Protein AF-A0A930HRM1-F1 (afdb_monomer_lite)

Radius of gyration: 20.76 Å; chains: 1; bounding box: 39×41×62 Å

pLDDT: mean 91.3, std 7.77, range [54.88, 97.19]

Structure (mmCIF, N/CA/C/O backbone):
data_AF-A0A930HRM1-F1
#
_entry.id   AF-A0A930HRM1-F1
#
loop_
_atom_site.group_PDB
_atom_site.id
_atom_site.type_symbol
_atom_site.label_atom_id
_atom_site.label_alt_id
_atom_site.label_comp_id
_atom_site.label_asym_id
_atom_site.label_entity_id
_atom_site.label_seq_id
_atom_site.pdbx_PDB_ins_code
_atom_site.Cartn_x
_atom_site.Cartn_y
_atom_site.Cartn_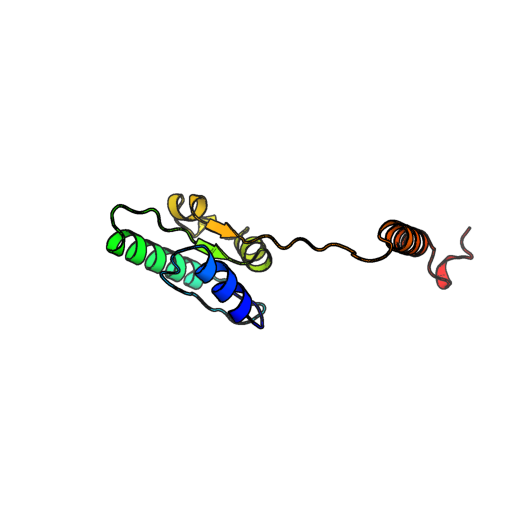z
_atom_site.occupancy
_atom_site.B_iso_or_equiv
_atom_site.auth_seq_id
_atom_site.auth_comp_id
_atom_site.auth_asym_id
_atom_site.auth_atom_id
_atom_site.pdbx_PDB_model_num
ATOM 1 N N . SER A 1 1 ? -6.239 -2.394 -0.027 1.00 81.75 1 SER A N 1
ATOM 2 C CA . SER A 1 1 ? -5.639 -2.247 -1.368 1.00 81.75 1 SER A CA 1
ATOM 3 C C . SER A 1 1 ? -6.720 -1.879 -2.373 1.00 81.75 1 SER A C 1
ATOM 5 O O . SER A 1 1 ? -7.756 -2.537 -2.372 1.00 81.75 1 SER A O 1
ATOM 7 N N . GLY A 1 2 ? -6.505 -0.824 -3.165 1.00 82.75 2 GLY A N 1
ATOM 8 C CA . GLY A 1 2 ? -7.411 -0.324 -4.210 1.00 82.75 2 GLY A CA 1
ATOM 9 C C . GLY A 1 2 ? -6.840 -0.491 -5.622 1.00 82.75 2 GLY A C 1
ATOM 10 O O . GLY A 1 2 ? -6.774 0.481 -6.382 1.00 82.75 2 GLY A O 1
ATOM 11 N N . ILE A 1 3 ? -6.365 -1.703 -5.944 1.00 81.62 3 ILE A N 1
ATOM 12 C CA . ILE A 1 3 ? -5.772 -2.075 -7.242 1.00 81.62 3 ILE A CA 1
ATOM 13 C C . ILE A 1 3 ? -6.580 -3.191 -7.918 1.00 81.62 3 ILE A C 1
ATOM 15 O O . ILE A 1 3 ? -7.231 -3.982 -7.241 1.00 81.62 3 ILE A O 1
ATOM 19 N N . ALA A 1 4 ? -6.468 -3.314 -9.243 1.00 78.38 4 ALA A N 1
ATOM 20 C CA . ALA A 1 4 ? -7.229 -4.284 -10.040 1.00 78.38 4 ALA A CA 1
ATOM 21 C C . ALA A 1 4 ? -7.067 -5.762 -9.624 1.00 78.38 4 ALA A C 1
ATOM 23 O O . ALA A 1 4 ? -8.007 -6.539 -9.761 1.00 78.38 4 ALA A O 1
ATOM 24 N N . SER A 1 5 ? -5.891 -6.167 -9.129 1.00 86.00 5 SER A N 1
ATOM 25 C CA . SER A 1 5 ? -5.613 -7.553 -8.725 1.00 86.00 5 SER A CA 1
ATOM 26 C C . SER A 1 5 ? -4.829 -7.602 -7.407 1.00 86.00 5 SER A C 1
ATOM 28 O O . SER A 1 5 ? -3.598 -7.700 -7.422 1.00 86.00 5 SER A O 1
ATOM 30 N N . PRO A 1 6 ? -5.512 -7.542 -6.250 1.00 89.69 6 PRO A N 1
ATOM 31 C CA . PRO A 1 6 ? -4.858 -7.454 -4.946 1.00 89.69 6 PRO A CA 1
ATOM 32 C C . PRO A 1 6 ? -4.309 -8.797 -4.431 1.00 89.69 6 PRO A C 1
ATOM 34 O O . PRO A 1 6 ? -3.583 -8.819 -3.442 1.00 89.69 6 PRO A O 1
ATOM 37 N N . GLY A 1 7 ? -4.610 -9.921 -5.096 1.00 92.06 7 GLY A N 1
ATOM 38 C CA . GLY A 1 7 ? -4.229 -11.259 -4.624 1.00 92.06 7 GLY A CA 1
ATOM 39 C C . GLY A 1 7 ? -2.720 -11.449 -4.431 1.00 92.06 7 GLY A C 1
ATOM 40 O O . GLY A 1 7 ? -2.294 -11.949 -3.392 1.00 92.06 7 GLY A O 1
ATOM 41 N N . LEU A 1 8 ? -1.901 -10.992 -5.387 1.00 91.62 8 LEU A N 1
ATOM 42 C CA . LEU A 1 8 ? -0.435 -11.063 -5.276 1.00 91.62 8 LEU A CA 1
ATOM 43 C C . LEU A 1 8 ? 0.100 -10.192 -4.134 1.00 91.62 8 LEU A C 1
ATOM 45 O O . LEU A 1 8 ? 1.028 -10.595 -3.441 1.00 91.62 8 LEU A O 1
ATOM 49 N N . PHE A 1 9 ? -0.510 -9.025 -3.916 1.00 94.19 9 PHE A N 1
ATOM 50 C CA . PHE A 1 9 ? -0.135 -8.118 -2.835 1.00 94.19 9 PHE A CA 1
ATOM 51 C C . PHE A 1 9 ? 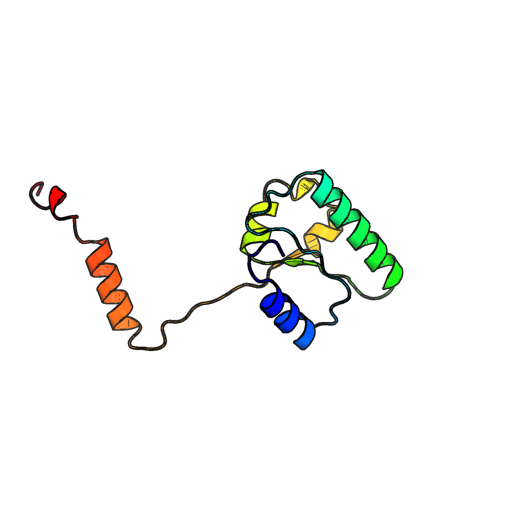-0.359 -8.766 -1.463 1.00 94.19 9 PHE A C 1
ATOM 53 O O . PHE A 1 9 ? 0.559 -8.804 -0.647 1.00 94.19 9 PHE A O 1
ATOM 60 N N . PHE A 1 10 ? -1.540 -9.343 -1.223 1.00 95.25 10 PHE A N 1
ATOM 61 C CA . PHE A 1 10 ? -1.819 -10.012 0.051 1.00 95.25 10 PHE A CA 1
ATOM 62 C C . PHE A 1 10 ? -1.023 -11.303 0.234 1.00 95.25 10 PHE A C 1
ATOM 64 O O . PHE A 1 10 ? -0.555 -11.559 1.338 1.00 95.25 10 PHE A O 1
ATOM 71 N N . SER A 1 11 ? -0.814 -12.079 -0.835 1.00 95.12 11 SER A N 1
ATOM 72 C CA . SER A 1 11 ? -0.001 -13.303 -0.768 1.00 95.12 11 SER A CA 1
ATOM 73 C C . SER A 1 11 ? 1.436 -12.986 -0.347 1.00 95.12 11 SER A C 1
ATOM 75 O O . SER A 1 11 ? 1.958 -13.605 0.574 1.00 95.12 11 SER A O 1
ATOM 77 N N . PHE A 1 12 ? 2.045 -11.952 -0.940 1.00 94.88 12 PHE A N 1
ATOM 78 C CA . PHE A 1 12 ? 3.390 -11.504 -0.573 1.00 94.88 12 PHE A CA 1
ATOM 79 C C . PHE A 1 12 ? 3.502 -11.097 0.905 1.00 94.88 12 PHE A C 1
ATOM 81 O O . PHE A 1 12 ? 4.513 -11.396 1.548 1.00 94.88 12 PHE A O 1
ATOM 88 N N . LEU A 1 13 ? 2.483 -10.408 1.436 1.00 95.88 13 LEU A N 1
ATOM 89 C CA . LEU A 1 13 ? 2.440 -10.005 2.844 1.00 95.88 13 LEU A CA 1
ATOM 90 C C . LEU A 1 13 ? 2.253 -11.210 3.769 1.00 95.88 13 LEU A C 1
ATOM 92 O O . LEU A 1 13 ? 2.998 -11.334 4.736 1.00 95.88 13 LEU A O 1
ATOM 96 N N . ALA A 1 14 ? 1.325 -12.114 3.451 1.00 96.50 14 ALA A N 1
ATOM 97 C CA . ALA A 1 14 ? 1.038 -13.302 4.256 1.00 96.50 14 ALA A CA 1
ATOM 98 C C . ALA A 1 14 ? 2.221 -14.285 4.338 1.00 96.50 14 ALA A C 1
ATOM 100 O O . ALA A 1 14 ? 2.351 -15.019 5.310 1.00 96.50 14 ALA A O 1
ATOM 101 N N . GLU A 1 15 ? 3.112 -14.290 3.342 1.00 97.19 15 GLU A N 1
ATOM 102 C CA . GLU A 1 15 ? 4.358 -15.070 3.380 1.00 97.19 15 GLU A CA 1
ATOM 103 C C . GLU A 1 15 ? 5.389 -14.547 4.398 1.00 97.19 15 GLU A C 1
ATOM 105 O O . GLU A 1 15 ? 6.313 -15.276 4.758 1.00 97.19 15 GLU A O 1
ATOM 110 N N . ARG A 1 16 ? 5.294 -13.277 4.815 1.00 95.62 16 ARG A N 1
ATOM 111 C CA . ARG A 1 16 ? 6.330 -12.573 5.603 1.00 95.62 16 ARG A CA 1
ATOM 112 C C . ARG A 1 16 ? 5.837 -12.068 6.953 1.00 95.62 16 ARG A C 1
ATOM 114 O O . ARG A 1 16 ? 6.645 -11.875 7.857 1.00 95.62 16 ARG A O 1
ATOM 121 N N . TYR A 1 17 ? 4.539 -11.837 7.071 1.00 95.38 17 TYR A N 1
ATOM 122 C CA . TYR A 1 17 ? 3.893 -11.240 8.228 1.00 95.38 17 TYR A CA 1
ATOM 123 C C . TYR A 1 17 ? 2.625 -12.014 8.571 1.00 95.38 17 TYR A C 1
ATOM 125 O O . TYR A 1 17 ? 2.010 -12.647 7.712 1.00 95.38 17 TYR A O 1
ATOM 133 N N . GLU A 1 18 ? 2.199 -11.911 9.825 1.00 95.69 18 GLU A N 1
ATOM 134 C CA . GLU A 1 18 ? 0.879 -12.374 10.229 1.00 95.69 18 GLU A CA 1
ATOM 135 C C . GLU A 1 18 ? -0.185 -11.419 9.671 1.00 95.69 18 GLU A C 1
ATOM 137 O O . GLU A 1 18 ? -0.339 -10.284 10.125 1.00 95.69 18 GLU A O 1
ATOM 142 N N . LEU A 1 19 ? -0.891 -11.861 8.631 1.00 96.06 19 LEU A N 1
ATOM 143 C CA . LEU A 1 19 ? -1.959 -11.085 8.011 1.00 96.06 19 LEU A CA 1
ATOM 144 C C . LEU A 1 19 ? -3.273 -11.312 8.767 1.00 96.06 19 LEU A C 1
ATOM 146 O O . LEU A 1 19 ? -3.973 -12.290 8.511 1.00 96.06 19 LEU A O 1
ATOM 150 N N . ILE A 1 20 ? -3.601 -10.395 9.678 1.00 96.31 20 ILE A N 1
ATOM 151 C CA . ILE A 1 20 ? -4.770 -10.515 10.566 1.00 96.31 20 ILE A CA 1
ATOM 152 C C . ILE A 1 20 ? -6.082 -9.975 9.968 1.00 96.31 20 ILE A C 1
ATOM 154 O O . ILE A 1 20 ? -7.156 -10.346 10.435 1.00 96.31 20 ILE A O 1
ATOM 158 N N . ASP A 1 21 ? -6.026 -9.113 8.943 1.00 96.69 21 ASP A N 1
ATOM 159 C CA . ASP A 1 21 ? -7.216 -8.593 8.252 1.00 96.69 21 ASP A CA 1
ATOM 160 C C . ASP A 1 21 ? -6.906 -8.057 6.840 1.00 96.69 21 ASP A C 1
ATOM 162 O O . ASP A 1 21 ? -5.749 -7.799 6.494 1.00 96.69 21 ASP A O 1
ATOM 166 N N . GLN A 1 22 ? -7.942 -7.875 6.011 1.00 96.12 22 GLN A N 1
ATOM 167 C CA . GLN A 1 22 ? -7.834 -7.343 4.649 1.00 96.12 22 GLN A CA 1
ATOM 168 C C . GLN A 1 22 ? -8.973 -6.372 4.311 1.00 96.12 22 GLN A C 1
ATOM 170 O O . GLN A 1 22 ? -10.137 -6.753 4.218 1.00 96.12 22 GLN A O 1
ATOM 175 N N . LEU A 1 23 ? -8.617 -5.126 3.985 1.00 95.12 23 LEU A N 1
ATOM 176 C CA . LEU A 1 23 ? -9.541 -4.149 3.401 1.00 95.12 23 LEU A CA 1
ATOM 177 C C . LEU A 1 23 ? -9.300 -4.031 1.891 1.00 95.12 23 LEU A C 1
ATOM 179 O O . LEU A 1 23 ? -8.225 -3.606 1.440 1.00 95.12 23 LEU A O 1
ATOM 183 N N . VAL A 1 24 ? -10.301 -4.411 1.095 1.00 95.12 24 VAL A N 1
ATOM 184 C CA . VAL A 1 24 ? -10.239 -4.414 -0.375 1.00 95.12 24 VAL A CA 1
ATOM 185 C C . VAL A 1 24 ? -11.184 -3.361 -0.937 1.00 95.12 24 VAL A C 1
ATOM 187 O O . VAL A 1 24 ? -12.375 -3.363 -0.640 1.00 95.12 24 VAL A O 1
ATOM 190 N N . TYR A 1 25 ? -10.643 -2.479 -1.774 1.00 94.12 25 TYR A N 1
ATOM 191 C CA . TYR A 1 25 ? -11.385 -1.418 -2.446 1.00 94.12 25 TYR A CA 1
ATOM 192 C C . TYR A 1 25 ? -11.306 -1.607 -3.969 1.00 94.12 25 TYR A C 1
ATOM 194 O O . TYR A 1 25 ? -10.367 -2.247 -4.451 1.00 94.12 25 TYR A O 1
ATOM 202 N N . PRO A 1 26 ? -12.259 -1.060 -4.747 1.00 91.94 26 PRO A N 1
ATOM 203 C CA . PRO A 1 26 ? -12.185 -1.075 -6.206 1.00 91.94 26 PRO A CA 1
ATOM 204 C C . PRO A 1 26 ? -10.892 -0.444 -6.739 1.00 91.94 26 PRO A C 1
ATOM 206 O O . PRO A 1 26 ? -10.294 0.424 -6.097 1.00 91.94 26 PRO A O 1
ATOM 209 N N . ASP A 1 27 ? -10.479 -0.835 -7.947 1.00 89.25 27 ASP A N 1
ATOM 210 C CA . ASP A 1 27 ? -9.385 -0.132 -8.614 1.00 89.25 27 ASP A CA 1
ATOM 211 C C . ASP A 1 27 ? -9.748 1.344 -8.797 1.00 89.25 27 ASP A C 1
ATOM 213 O O . ASP A 1 27 ? -10.904 1.696 -9.038 1.00 89.25 27 ASP A O 1
ATOM 217 N N . HIS A 1 28 ? -8.756 2.216 -8.646 1.00 86.19 28 HIS A N 1
ATOM 218 C CA . HIS A 1 28 ? -8.965 3.666 -8.659 1.00 86.19 28 HIS A CA 1
ATOM 219 C C . HIS A 1 28 ? -9.940 4.204 -7.596 1.00 86.19 28 HIS A C 1
ATOM 221 O O . HIS A 1 28 ? -10.436 5.320 -7.750 1.00 86.19 28 HIS A O 1
ATOM 227 N N . HIS A 1 29 ? -10.182 3.468 -6.502 1.00 91.44 29 HIS A N 1
ATOM 228 C CA . HIS A 1 29 ? -11.044 3.944 -5.418 1.00 91.44 29 HIS A CA 1
ATOM 229 C C . HIS A 1 29 ? -10.618 5.327 -4.917 1.00 91.44 29 HIS A C 1
ATOM 231 O O . HIS A 1 29 ? -9.463 5.551 -4.540 1.00 91.44 29 HIS A O 1
ATOM 237 N N . GLN A 1 30 ? -11.580 6.248 -4.910 1.00 91.19 30 GLN A N 1
ATOM 238 C CA . GLN A 1 30 ? -11.428 7.565 -4.316 1.00 91.19 30 GLN A CA 1
ATOM 239 C C . GLN A 1 30 ? -11.817 7.472 -2.842 1.00 91.19 30 GLN A C 1
ATOM 241 O O . GLN A 1 30 ? -13.003 7.406 -2.507 1.00 91.19 30 GLN A O 1
ATOM 246 N N . PHE A 1 31 ? -10.808 7.466 -1.974 1.00 92.44 31 PHE A N 1
ATOM 247 C CA . PHE A 1 31 ? -11.017 7.440 -0.534 1.00 92.44 31 PHE A CA 1
ATOM 248 C C . PHE A 1 31 ? -11.727 8.712 -0.078 1.00 92.44 31 PHE A C 1
ATOM 250 O O . PHE A 1 31 ? -11.350 9.829 -0.428 1.00 92.44 31 PHE A O 1
ATOM 257 N N . ARG A 1 32 ? -12.801 8.526 0.683 1.00 93.38 32 ARG A N 1
ATOM 258 C CA . ARG A 1 32 ? -13.597 9.595 1.291 1.00 93.38 32 ARG A CA 1
ATOM 259 C C . ARG A 1 32 ? -13.515 9.480 2.802 1.00 93.38 32 ARG A C 1
ATOM 261 O O . ARG A 1 32 ? -13.209 8.415 3.322 1.00 93.38 32 ARG A O 1
ATOM 268 N N . ARG A 1 33 ? -13.910 10.536 3.514 1.00 93.38 33 ARG A N 1
ATOM 269 C CA . ARG A 1 33 ? -13.912 10.575 4.987 1.00 93.38 33 ARG A CA 1
ATOM 270 C C . ARG A 1 33 ? -14.496 9.321 5.648 1.00 93.38 33 ARG A C 1
ATOM 272 O O . ARG A 1 33 ? -13.878 8.767 6.541 1.00 93.38 33 ARG A O 1
ATOM 279 N N . LYS A 1 34 ? -15.635 8.821 5.153 1.00 94.62 34 LYS A N 1
ATOM 280 C CA . LYS A 1 34 ? -16.264 7.592 5.672 1.00 94.62 34 LYS A CA 1
ATOM 281 C C . LYS A 1 34 ? -15.368 6.349 5.588 1.00 94.62 34 LYS A C 1
ATOM 283 O O . LYS A 1 34 ? -15.494 5.459 6.417 1.00 94.62 34 LYS A O 1
ATOM 288 N N . ASP A 1 35 ? -14.495 6.283 4.585 1.00 95.31 35 ASP A N 1
ATOM 289 C CA . ASP A 1 35 ? -13.577 5.163 4.405 1.00 95.31 35 ASP A CA 1
ATOM 290 C C . ASP A 1 35 ? -12.461 5.256 5.452 1.00 95.31 35 ASP A C 1
ATOM 292 O O . ASP A 1 35 ? -12.144 4.255 6.079 1.00 95.31 35 ASP A O 1
ATOM 296 N N . PHE A 1 36 ? -11.933 6.459 5.711 1.00 95.06 36 PHE A N 1
ATOM 297 C CA . PHE A 1 36 ? -10.949 6.695 6.775 1.00 95.06 36 PHE A CA 1
ATOM 298 C C . PHE A 1 36 ? -11.518 6.423 8.168 1.00 95.06 36 PHE A C 1
ATOM 300 O O . PHE A 1 36 ? -10.845 5.787 8.974 1.00 95.06 36 PHE A O 1
ATOM 307 N N . THR A 1 37 ? -12.769 6.817 8.427 1.00 94.88 37 THR A N 1
ATOM 308 C CA . THR A 1 37 ? -13.476 6.454 9.664 1.00 94.88 37 THR A CA 1
ATOM 309 C C . THR A 1 37 ? -13.536 4.936 9.831 1.00 94.88 37 THR A C 1
ATOM 311 O O . THR A 1 37 ? -13.090 4.426 10.852 1.00 94.88 37 THR A O 1
ATOM 314 N N . ALA A 1 38 ? -13.980 4.207 8.801 1.00 96.06 38 ALA A N 1
ATOM 315 C CA . ALA A 1 38 ? -14.070 2.749 8.855 1.00 96.06 38 ALA A CA 1
ATOM 316 C C . ALA A 1 38 ? -12.696 2.069 9.024 1.00 96.06 38 ALA A C 1
ATOM 318 O O . ALA A 1 38 ? -12.577 1.100 9.767 1.00 96.06 38 ALA A O 1
ATOM 319 N N . ILE A 1 39 ? -11.650 2.579 8.360 1.00 96.19 39 ILE A N 1
ATOM 320 C CA . ILE A 1 39 ? -10.267 2.099 8.527 1.00 96.19 39 ILE A CA 1
ATOM 321 C C . ILE A 1 39 ? -9.802 2.306 9.974 1.00 96.19 39 ILE A C 1
ATOM 323 O O . ILE A 1 39 ? -9.223 1.395 10.562 1.00 96.19 39 ILE A O 1
ATOM 327 N N . GLY A 1 40 ? -10.053 3.489 10.542 1.00 96.38 40 GLY A N 1
ATOM 328 C CA . GLY A 1 40 ? -9.662 3.836 11.906 1.00 96.38 40 GLY A CA 1
ATOM 329 C C . GLY A 1 40 ? -10.356 2.980 12.960 1.00 96.38 40 GLY A C 1
ATOM 330 O O . GLY A 1 40 ? -9.684 2.403 13.812 1.00 96.38 40 GLY A O 1
ATOM 331 N N . GLU A 1 41 ? -11.680 2.847 12.863 1.00 96.62 41 GLU A N 1
ATOM 332 C CA . GLU A 1 41 ? -12.482 1.996 13.751 1.00 96.62 41 GLU A CA 1
ATOM 333 C C . GLU A 1 41 ? -12.003 0.544 13.683 1.00 96.62 41 GLU A C 1
ATOM 335 O O . GLU A 1 41 ? -11.717 -0.072 14.710 1.00 96.62 41 GLU A O 1
ATOM 340 N N . ARG A 1 42 ? -11.809 0.019 12.467 1.00 97.12 42 ARG A N 1
ATOM 341 C CA . ARG A 1 42 ? -11.374 -1.363 12.284 1.00 97.12 42 ARG A CA 1
ATOM 342 C C . ARG A 1 42 ? -9.973 -1.624 12.834 1.00 97.12 42 ARG A C 1
ATOM 344 O O . ARG A 1 42 ? -9.731 -2.662 13.443 1.00 97.12 42 ARG A O 1
ATOM 351 N N . TRP A 1 43 ? -9.045 -0.693 12.628 1.00 97.19 43 TRP A N 1
ATOM 352 C CA . TRP A 1 43 ? -7.702 -0.788 13.196 1.00 97.19 43 TRP A CA 1
ATOM 353 C C . TRP A 1 43 ? -7.736 -0.783 14.727 1.00 97.19 43 TRP A C 1
ATOM 355 O O . TRP A 1 43 ? -7.045 -1.586 15.350 1.00 97.19 43 TRP A O 1
ATOM 365 N N . GLN A 1 44 ? -8.578 0.058 15.334 1.00 96.25 44 GLN A N 1
ATOM 366 C CA . GLN A 1 44 ? -8.726 0.105 16.787 1.00 96.25 44 GLN A CA 1
ATOM 367 C C . GLN A 1 44 ? -9.274 -1.217 17.347 1.00 96.25 44 GLN A C 1
ATOM 369 O O . GLN A 1 44 ? -8.709 -1.748 18.302 1.00 96.25 44 GLN A O 1
ATOM 374 N N . GLU A 1 45 ? -10.303 -1.794 16.720 1.00 97.06 45 GLU A N 1
ATOM 375 C CA . GLU A 1 45 ? -10.820 -3.120 17.092 1.00 97.06 45 GLU A CA 1
ATOM 376 C C . GLU A 1 45 ? -9.725 -4.198 17.050 1.00 97.06 45 GLU A C 1
ATOM 378 O O . GLU A 1 45 ? -9.627 -5.035 17.948 1.00 97.06 45 GLU A O 1
ATOM 383 N N . LEU A 1 46 ? -8.881 -4.185 16.012 1.00 97.12 46 LEU A N 1
ATOM 384 C CA . LEU A 1 46 ? -7.792 -5.151 15.865 1.00 97.12 46 LEU A CA 1
ATOM 385 C C . LEU A 1 46 ? -6.698 -4.950 16.918 1.00 97.12 46 LEU A C 1
ATOM 387 O O . LEU A 1 46 ? -6.194 -5.943 17.444 1.00 97.12 46 LEU A O 1
ATOM 391 N N . CYS A 1 47 ? -6.363 -3.704 17.262 1.00 96.44 47 CYS A N 1
ATOM 392 C CA . CYS A 1 47 ? -5.449 -3.381 18.362 1.00 96.44 47 CYS A CA 1
ATOM 393 C C . CYS A 1 47 ? -5.947 -3.934 19.704 1.00 96.44 47 CYS A C 1
ATOM 395 O O . CYS A 1 47 ? -5.158 -4.471 20.480 1.00 96.44 47 CYS A O 1
ATOM 397 N N . GLU A 1 48 ? -7.250 -3.830 19.976 1.00 95.94 48 GLU A N 1
ATOM 398 C CA . GLU A 1 48 ? -7.864 -4.374 21.192 1.00 95.94 48 GLU A CA 1
ATOM 399 C C . GLU A 1 48 ? -7.829 -5.911 21.205 1.00 95.94 48 GLU A C 1
ATOM 401 O O . GLU A 1 48 ? -7.482 -6.516 22.219 1.00 95.94 48 GLU A O 1
ATOM 406 N N . GLN A 1 49 ? -8.121 -6.551 20.067 1.00 96.44 49 GLN A N 1
ATOM 407 C CA . GLN A 1 49 ? -8.089 -8.014 19.918 1.00 96.44 49 GLN A CA 1
ATOM 408 C C . GLN A 1 49 ? -6.675 -8.603 20.020 1.00 96.44 49 GLN A C 1
ATOM 410 O O . GLN A 1 49 ? -6.514 -9.728 20.490 1.00 96.44 49 GLN A O 1
ATOM 415 N N . HIS A 1 50 ? -5.657 -7.845 19.609 1.00 94.31 50 HIS A N 1
ATOM 416 C CA . HIS A 1 50 ? -4.251 -8.261 19.601 1.00 94.31 50 HIS A CA 1
ATOM 417 C C . HIS A 1 50 ? -3.444 -7.521 20.677 1.00 94.31 50 HIS A C 1
ATOM 419 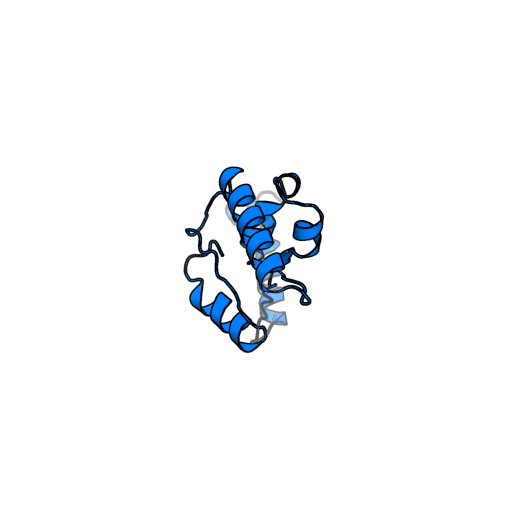O O . HIS A 1 50 ? -2.277 -7.173 20.477 1.00 94.31 50 HIS A O 1
ATOM 425 N N .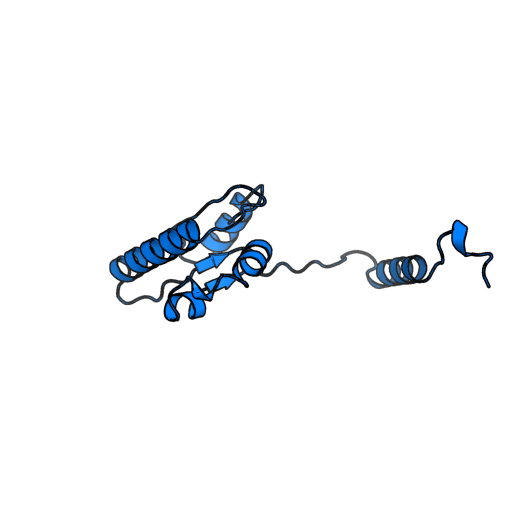 SER A 1 51 ? -4.066 -7.277 21.838 1.00 87.94 51 SER A N 1
ATOM 426 C CA . SER A 1 51 ? -3.448 -6.560 22.954 1.00 87.94 51 SER A CA 1
ATOM 427 C C . SER A 1 51 ? -2.084 -7.164 23.313 1.00 87.94 51 SER A C 1
ATOM 429 O O . SER A 1 51 ? -1.994 -8.343 23.659 1.00 87.94 51 SER A O 1
ATOM 431 N N . GLY A 1 52 ? -1.027 -6.354 23.243 1.00 89.31 52 GLY A N 1
ATOM 432 C CA . GLY A 1 52 ? 0.357 -6.786 23.482 1.00 89.31 52 GLY A CA 1
ATOM 433 C C . GLY A 1 52 ? 1.223 -6.883 22.223 1.00 89.31 52 GLY A C 1
ATOM 434 O O . GLY A 1 52 ? 2.444 -6.974 22.348 1.00 89.31 52 GLY A O 1
ATOM 435 N N . HIS A 1 53 ? 0.630 -6.776 21.031 1.00 92.50 53 HIS A N 1
ATOM 436 C CA . HIS A 1 53 ? 1.347 -6.708 19.759 1.00 92.50 53 HIS A CA 1
ATOM 437 C C . HIS A 1 53 ? 0.942 -5.447 18.974 1.00 92.50 53 HIS A C 1
ATOM 439 O O . HIS A 1 53 ? -0.240 -5.111 18.929 1.00 92.50 53 HIS A O 1
ATOM 445 N N . PRO A 1 54 ? 1.891 -4.713 18.364 1.00 92.88 54 PRO A N 1
ATOM 446 C CA . PRO A 1 54 ? 1.553 -3.578 17.508 1.00 92.88 54 PRO A CA 1
ATOM 447 C C . PRO A 1 54 ? 0.863 -4.045 16.215 1.00 92.88 54 PRO A C 1
ATOM 449 O O . PRO A 1 54 ? 1.290 -5.027 15.606 1.00 92.88 54 PRO A O 1
ATOM 452 N N . VAL A 1 55 ? -0.168 -3.316 15.774 1.00 96.50 55 VAL A N 1
ATOM 453 C CA . VAL A 1 55 ? -0.949 -3.631 14.566 1.00 96.50 55 VAL A CA 1
ATOM 454 C C . VAL A 1 55 ? -0.644 -2.627 13.461 1.00 96.50 55 VAL A C 1
ATOM 456 O O . VAL A 1 55 ? -1.032 -1.468 13.526 1.00 96.50 55 VAL A O 1
ATOM 459 N N . TYR A 1 56 ? 0.002 -3.078 12.393 1.00 97.19 56 TYR A N 1
ATOM 460 C CA . TYR A 1 56 ? 0.382 -2.208 11.280 1.00 97.19 56 TYR A CA 1
ATOM 461 C C . TYR A 1 56 ? -0.617 -2.279 10.127 1.00 97.19 56 TYR A C 1
ATOM 463 O O . TYR A 1 56 ? -1.131 -3.348 9.800 1.00 97.19 56 TYR A O 1
ATOM 471 N N . ILE A 1 57 ? -0.833 -1.149 9.449 1.00 96.94 57 ILE A N 1
ATOM 472 C CA . ILE A 1 57 ? -1.559 -1.109 8.176 1.00 96.94 57 ILE A CA 1
ATOM 473 C C . ILE A 1 57 ? -0.537 -1.048 7.049 1.00 96.94 57 ILE A C 1
ATOM 475 O O . ILE A 1 57 ? 0.276 -0.129 6.996 1.00 96.94 57 ILE A O 1
ATOM 479 N N . VAL A 1 58 ? -0.612 -1.990 6.108 1.00 97.06 58 VAL A N 1
ATOM 480 C CA . VAL A 1 58 ? 0.193 -1.966 4.882 1.00 97.06 58 VAL A CA 1
ATOM 481 C C . VAL A 1 58 ? -0.719 -1.809 3.671 1.00 97.06 58 VAL A C 1
ATOM 483 O O . VAL A 1 58 ? -1.656 -2.582 3.464 1.00 97.06 58 VAL A O 1
ATOM 486 N N . CYS A 1 59 ? -0.440 -0.804 2.847 1.00 95.94 59 CYS A N 1
ATOM 487 C CA . CYS A 1 59 ? -1.151 -0.538 1.600 1.00 95.94 59 CYS A CA 1
ATOM 488 C C . CYS A 1 59 ? -0.191 -0.540 0.397 1.00 95.94 59 CYS A C 1
ATOM 490 O O . CYS A 1 59 ? 0.994 -0.855 0.517 1.00 95.94 59 CYS A O 1
ATOM 492 N N . THR A 1 60 ? -0.705 -0.251 -0.796 1.00 95.12 60 THR A N 1
ATOM 493 C CA . THR A 1 60 ? 0.151 -0.051 -1.974 1.00 95.12 60 THR A CA 1
ATOM 494 C C . THR A 1 60 ? 0.642 1.391 -2.018 1.00 95.12 60 THR A C 1
ATOM 496 O O . THR A 1 60 ? -0.030 2.282 -1.502 1.00 95.12 60 THR A O 1
ATOM 499 N N . GLU A 1 61 ? 1.762 1.656 -2.691 1.00 93.88 61 GLU A N 1
ATOM 500 C CA . GLU A 1 61 ? 2.248 3.032 -2.881 1.00 93.88 61 GLU A CA 1
ATOM 501 C C . GLU A 1 61 ? 1.188 3.934 -3.544 1.00 93.88 61 GLU A C 1
ATOM 503 O O . GLU A 1 61 ? 0.966 5.066 -3.120 1.00 93.88 61 GLU A O 1
ATOM 508 N N . LYS A 1 62 ? 0.437 3.403 -4.520 1.00 91.94 62 LYS A N 1
ATOM 509 C CA . LYS A 1 62 ? -0.678 4.119 -5.165 1.00 91.94 62 LYS A CA 1
ATOM 510 C C . LYS A 1 62 ? -1.772 4.527 -4.176 1.00 91.94 62 LYS A C 1
ATOM 512 O O . LYS A 1 62 ? -2.335 5.608 -4.323 1.00 91.94 62 LYS A O 1
ATOM 517 N N . ASP A 1 63 ? -2.105 3.663 -3.220 1.00 94.38 63 ASP A N 1
ATOM 518 C CA . ASP A 1 63 ? -3.106 3.971 -2.195 1.00 94.38 63 ASP A CA 1
ATOM 519 C C . ASP A 1 63 ? -2.555 4.994 -1.192 1.00 94.38 63 ASP A C 1
ATOM 521 O O . ASP A 1 63 ? -3.244 5.958 -0.871 1.00 94.38 63 ASP A O 1
ATOM 525 N N . ALA A 1 64 ? -1.292 4.854 -0.775 1.00 93.69 64 ALA A N 1
ATOM 526 C CA . ALA A 1 64 ? -0.634 5.799 0.128 1.00 93.69 64 ALA A CA 1
ATOM 527 C C . ALA A 1 64 ? -0.598 7.230 -0.434 1.00 93.69 64 ALA A C 1
ATOM 529 O O . ALA A 1 64 ? -0.895 8.185 0.284 1.00 93.69 64 ALA A O 1
ATOM 530 N N . VAL A 1 65 ? -0.322 7.384 -1.735 1.00 92.62 65 VAL A N 1
ATOM 531 C CA . VAL A 1 65 ? -0.397 8.686 -2.422 1.00 92.62 65 VAL A CA 1
ATOM 532 C C . VAL A 1 65 ? -1.813 9.269 -2.364 1.00 92.62 65 VAL A C 1
ATOM 534 O O . VAL A 1 65 ? -1.988 10.470 -2.192 1.00 92.62 65 VAL A O 1
ATOM 537 N N . ARG A 1 66 ? -2.854 8.434 -2.458 1.00 92.56 66 ARG A N 1
ATOM 538 C CA . ARG A 1 66 ? -4.250 8.894 -2.345 1.00 92.56 66 ARG A CA 1
ATOM 539 C C . ARG A 1 66 ? -4.643 9.258 -0.916 1.00 92.56 66 ARG A C 1
ATOM 541 O O . ARG A 1 66 ? -5.600 10.002 -0.735 1.00 92.56 66 ARG A O 1
ATOM 548 N N . PHE A 1 67 ? -3.939 8.740 0.087 1.00 92.50 67 PHE A N 1
ATOM 549 C CA . PHE A 1 67 ? -4.179 9.085 1.486 1.00 92.50 67 PHE A CA 1
ATOM 550 C C . PHE A 1 67 ? -3.594 10.442 1.870 1.00 92.50 67 PHE A C 1
ATOM 552 O O . PHE A 1 67 ? -4.077 11.032 2.830 1.00 92.50 67 PHE A O 1
ATOM 559 N N . THR A 1 68 ? -2.585 10.944 1.147 1.00 86.88 68 THR A N 1
ATOM 560 C CA . THR A 1 68 ? -1.725 12.056 1.593 1.00 86.88 68 THR A CA 1
ATOM 561 C C . THR A 1 68 ? -2.511 13.302 2.021 1.00 86.88 68 THR A 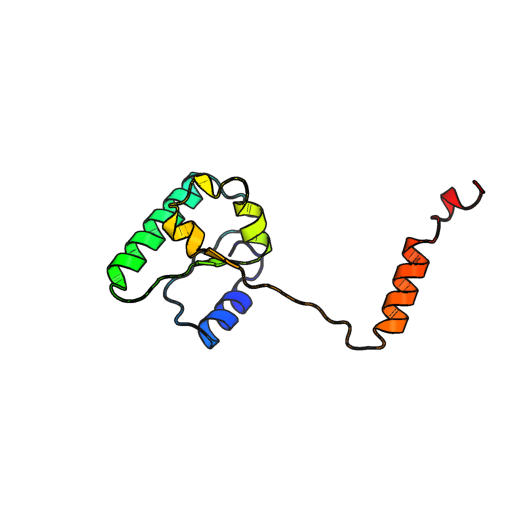C 1
ATOM 563 O O . THR A 1 68 ? -2.248 13.840 3.094 1.00 86.88 68 THR A O 1
ATOM 566 N N . ASP A 1 69 ? -3.535 13.700 1.262 1.00 87.31 69 ASP A N 1
ATOM 567 C CA . ASP A 1 69 ? -4.344 14.895 1.561 1.00 87.31 69 ASP A CA 1
ATOM 568 C C . ASP A 1 69 ? -5.380 14.685 2.683 1.00 87.31 69 ASP A C 1
ATOM 570 O O . ASP A 1 69 ? -6.062 15.620 3.094 1.00 87.31 69 ASP A O 1
ATOM 574 N N . SER A 1 70 ? -5.553 13.455 3.167 1.00 91.38 70 SER A N 1
ATOM 575 C CA . SER A 1 70 ? -6.594 13.069 4.131 1.00 91.38 70 SER A CA 1
ATOM 576 C C . SER A 1 70 ? -6.053 12.295 5.334 1.00 91.38 70 SER A C 1
ATOM 578 O O . SER A 1 70 ? -6.836 11.781 6.127 1.00 91.38 70 SER A O 1
ATOM 580 N N . LEU A 1 71 ? -4.728 12.249 5.529 1.00 89.50 71 LEU A N 1
ATOM 581 C CA . LEU A 1 71 ? -4.116 11.613 6.705 1.00 89.50 71 LEU A CA 1
ATOM 582 C C . LEU A 1 71 ? -4.592 12.231 8.028 1.00 89.50 71 LEU A C 1
ATOM 584 O O . LEU A 1 71 ? -4.644 11.532 9.032 1.00 89.50 71 LEU A O 1
ATOM 588 N N . GLY A 1 72 ? -4.989 13.509 8.027 1.00 90.50 72 GLY A N 1
ATOM 589 C CA . GLY A 1 72 ? -5.560 14.177 9.203 1.00 90.50 72 GLY A CA 1
ATOM 590 C C . GLY A 1 72 ? -6.931 13.646 9.644 1.00 90.50 72 GLY A C 1
ATOM 591 O O . GLY A 1 72 ? -7.376 13.978 10.736 1.00 90.50 72 GLY A O 1
ATOM 592 N N . GLU A 1 73 ? -7.597 12.825 8.826 1.00 91.62 73 GLU A N 1
ATOM 593 C CA . GLU A 1 73 ? -8.846 12.138 9.191 1.00 91.62 73 GLU A CA 1
ATOM 594 C C . GLU A 1 73 ? -8.588 10.844 9.990 1.00 91.62 73 GLU A C 1
ATOM 596 O O . GLU A 1 73 ? -9.529 10.230 10.491 1.00 91.62 73 GLU A O 1
ATOM 601 N N . LEU A 1 74 ? -7.327 10.407 10.093 1.00 93.44 74 LEU A N 1
ATOM 602 C CA . LEU A 1 74 ? -6.918 9.213 10.828 1.00 93.44 74 LEU A CA 1
ATOM 603 C C . LEU A 1 74 ? -6.307 9.583 12.193 1.00 93.44 74 LEU A C 1
ATOM 605 O O . LEU A 1 74 ? -5.673 10.633 12.318 1.00 93.44 74 LEU A O 1
ATOM 609 N N . PRO A 1 75 ? -6.430 8.714 13.217 1.00 92.62 75 PRO A N 1
ATOM 610 C CA . PRO A 1 75 ? -5.729 8.897 14.487 1.00 92.62 75 PRO A CA 1
ATOM 611 C C . PRO A 1 75 ? -4.209 8.998 14.293 1.00 92.62 75 PRO A C 1
ATOM 613 O O . PRO A 1 75 ? -3.637 8.236 13.513 1.00 92.62 75 PRO A O 1
ATOM 616 N N . GLU A 1 76 ? -3.536 9.876 15.045 1.00 94.12 76 GLU A N 1
ATOM 617 C CA . GLU A 1 76 ? -2.081 10.102 14.927 1.00 94.12 76 GLU A CA 1
ATOM 618 C C . GLU A 1 76 ? -1.271 8.802 15.076 1.00 94.12 76 GLU A C 1
ATOM 620 O O . GLU A 1 76 ? -0.337 8.533 14.317 1.00 94.12 76 GLU A O 1
ATOM 625 N N . GLU A 1 77 ? -1.687 7.947 16.007 1.00 93.81 77 GLU A N 1
ATOM 626 C CA . GLU A 1 77 ? -1.048 6.657 16.268 1.00 93.81 77 GLU A CA 1
ATOM 627 C C . GLU A 1 77 ? -1.203 5.672 15.111 1.00 93.81 77 GLU A C 1
ATOM 629 O O . GLU A 1 77 ? -0.265 4.933 14.811 1.00 93.81 77 GLU A O 1
ATOM 634 N N . LEU A 1 78 ? -2.339 5.708 14.412 1.00 95.38 78 LEU A N 1
ATOM 635 C CA . LEU A 1 78 ? -2.551 4.908 13.210 1.00 95.38 78 LEU A CA 1
ATOM 636 C C . LEU A 1 78 ? -1.676 5.424 12.065 1.00 95.38 78 LEU A C 1
ATOM 638 O O . LEU A 1 78 ? -1.057 4.623 11.369 1.00 95.38 78 LEU A O 1
ATOM 642 N N . VAL A 1 79 ? -1.548 6.745 11.900 1.00 95.62 79 VAL A N 1
ATOM 643 C CA . VAL A 1 79 ? -0.677 7.338 10.868 1.00 95.62 79 VAL A CA 1
ATOM 644 C C . VAL A 1 79 ? 0.780 6.892 11.048 1.00 95.62 79 VAL A C 1
ATOM 646 O O . VAL A 1 79 ? 1.442 6.567 10.066 1.00 95.62 79 VAL A O 1
ATOM 649 N N . LYS A 1 80 ? 1.273 6.780 12.289 1.00 95.00 80 LYS A N 1
ATOM 650 C CA . LYS A 1 80 ? 2.621 6.248 12.591 1.00 95.00 80 LYS A CA 1
ATOM 651 C C . LYS A 1 80 ? 2.779 4.750 12.291 1.00 95.00 80 LYS A C 1
ATOM 653 O O . LYS A 1 80 ? 3.903 4.259 12.184 1.00 95.00 80 LYS A O 1
ATOM 658 N N . GLN A 1 81 ? 1.672 4.019 12.182 1.00 96.38 81 GLN A N 1
ATOM 659 C CA . GLN A 1 81 ? 1.627 2.578 11.914 1.00 96.38 81 GLN A CA 1
ATOM 660 C C . GLN A 1 81 ? 1.181 2.251 10.480 1.00 96.38 81 GLN A C 1
ATOM 662 O O . GLN A 1 81 ? 1.016 1.079 10.133 1.00 96.38 81 GLN A O 1
ATOM 667 N N . LEU A 1 82 ? 1.018 3.274 9.639 1.00 95.88 82 LEU A N 1
ATOM 668 C CA . LEU A 1 82 ? 0.645 3.157 8.239 1.00 95.88 82 LEU A CA 1
ATOM 669 C C . LEU A 1 82 ? 1.892 3.117 7.349 1.00 95.88 82 LEU A C 1
ATOM 671 O O . LEU A 1 82 ? 2.662 4.072 7.272 1.00 95.88 82 LEU A O 1
ATOM 675 N N . TYR A 1 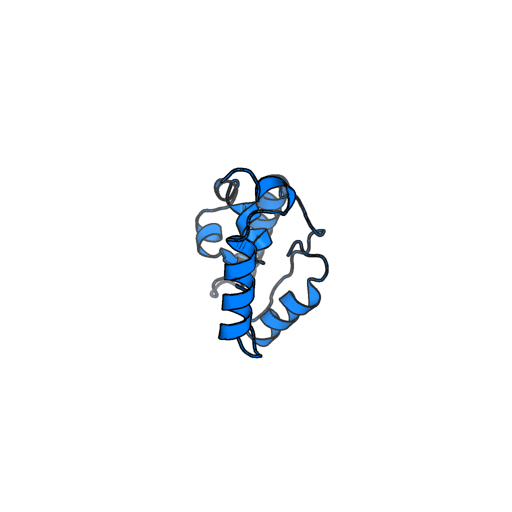83 ? 2.041 2.021 6.616 1.00 96.25 83 TYR A N 1
ATOM 676 C CA . TYR A 1 83 ? 3.122 1.785 5.671 1.00 96.25 83 TYR A CA 1
ATOM 677 C C . TYR A 1 83 ? 2.566 1.460 4.285 1.00 96.25 83 TYR A C 1
ATOM 679 O O . TYR A 1 83 ? 1.402 1.087 4.104 1.00 96.25 83 TYR A O 1
ATOM 687 N N . PHE A 1 84 ? 3.431 1.559 3.283 1.00 95.75 84 PHE A N 1
ATOM 688 C CA . PHE A 1 84 ? 3.173 1.006 1.965 1.00 95.75 84 PHE A CA 1
ATOM 689 C C . PHE A 1 84 ? 4.289 0.048 1.573 1.00 95.75 84 PHE A C 1
ATOM 691 O O . PHE A 1 84 ? 5.429 0.195 2.008 1.00 95.75 84 PHE A O 1
ATOM 698 N N . LEU A 1 85 ? 3.954 -0.935 0.744 1.00 94.81 85 LEU A N 1
ATOM 699 C CA . LEU A 1 85 ? 4.941 -1.823 0.144 1.00 94.81 85 LEU A CA 1
ATOM 700 C C . LEU A 1 85 ? 5.491 -1.169 -1.139 1.00 94.81 85 LEU A C 1
ATOM 702 O O . LEU A 1 85 ? 4.721 -1.032 -2.098 1.00 94.81 85 LEU A O 1
ATOM 706 N N . PRO A 1 86 ? 6.772 -0.752 -1.182 1.00 93.38 86 PRO A N 1
ATOM 707 C CA . PRO A 1 86 ? 7.369 -0.200 -2.394 1.00 93.38 86 PRO A CA 1
ATOM 708 C C . PRO A 1 86 ? 7.564 -1.289 -3.454 1.00 93.38 86 PRO A C 1
ATOM 710 O O . PRO A 1 86 ? 7.805 -2.456 -3.134 1.00 93.38 86 PRO A O 1
ATOM 713 N N . ILE A 1 87 ? 7.496 -0.896 -4.726 1.00 90.56 87 ILE A N 1
ATOM 714 C CA . ILE A 1 87 ? 7.831 -1.762 -5.860 1.00 90.56 87 ILE A CA 1
ATOM 715 C C . ILE A 1 87 ? 8.995 -1.133 -6.616 1.00 90.56 87 ILE A C 1
ATOM 717 O O . ILE A 1 87 ? 8.878 -0.039 -7.162 1.00 90.56 87 ILE A O 1
ATOM 721 N N . GLU A 1 88 ? 10.104 -1.859 -6.704 1.00 90.31 88 GLU A N 1
ATOM 722 C CA . GLU A 1 88 ? 11.241 -1.478 -7.535 1.00 90.31 88 GLU A CA 1
ATOM 723 C C . GLU A 1 88 ? 11.234 -2.273 -8.840 1.00 90.31 88 GLU A C 1
ATOM 725 O O . GLU A 1 88 ? 10.940 -3.469 -8.867 1.00 90.31 88 GLU A O 1
ATOM 730 N N . THR A 1 89 ? 11.579 -1.608 -9.941 1.00 90.94 89 THR A N 1
ATOM 731 C CA . THR A 1 89 ? 11.707 -2.249 -11.254 1.00 90.94 89 THR A CA 1
ATOM 732 C C . THR A 1 89 ? 13.145 -2.159 -11.737 1.00 90.94 89 THR A C 1
ATOM 734 O O . THR A 1 89 ? 13.825 -1.154 -11.532 1.00 90.94 89 THR A O 1
ATOM 737 N N . GLN A 1 90 ? 13.625 -3.225 -12.380 1.00 93.31 90 GLN A N 1
ATOM 738 C CA . GLN A 1 90 ? 14.983 -3.296 -12.913 1.00 93.31 90 GLN A CA 1
ATOM 739 C C . GLN A 1 90 ? 14.963 -3.794 -14.357 1.00 93.31 90 GLN A C 1
ATOM 741 O O . GLN A 1 90 ? 14.250 -4.738 -14.700 1.00 93.31 90 GLN A O 1
ATOM 746 N N . ILE A 1 91 ? 15.775 -3.163 -15.206 1.00 95.31 91 ILE A N 1
ATOM 747 C CA . ILE A 1 91 ? 15.987 -3.605 -16.586 1.00 95.31 91 ILE A CA 1
ATOM 748 C C . ILE A 1 91 ? 17.068 -4.684 -16.582 1.00 95.31 91 ILE A C 1
ATOM 750 O O . ILE A 1 91 ? 18.243 -4.396 -16.365 1.00 95.31 91 ILE A O 1
ATOM 754 N N . LEU A 1 92 ? 16.665 -5.931 -16.827 1.00 94.94 92 LEU A N 1
ATOM 755 C CA . LEU A 1 92 ? 17.561 -7.089 -16.722 1.00 94.94 92 LEU A CA 1
ATOM 756 C C . LEU A 1 92 ? 18.521 -7.232 -17.911 1.00 94.94 92 LEU A C 1
ATOM 758 O O . LEU A 1 92 ? 19.606 -7.789 -17.763 1.00 94.94 92 LEU A O 1
ATOM 762 N N . TYR A 1 93 ? 18.141 -6.740 -19.092 1.00 95.12 93 TYR A N 1
ATOM 763 C CA . TYR A 1 93 ? 18.926 -6.897 -20.315 1.00 95.12 93 TYR A CA 1
ATOM 764 C C . TYR A 1 93 ? 19.436 -5.549 -20.816 1.00 95.12 93 TYR A C 1
ATOM 766 O O . TYR A 1 93 ? 18.645 -4.658 -21.120 1.00 95.12 93 TYR A O 1
ATOM 774 N N . LYS A 1 94 ? 20.766 -5.421 -20.911 1.00 96.44 94 LYS A N 1
ATOM 775 C CA . LYS A 1 94 ? 21.467 -4.235 -21.431 1.00 96.44 94 LYS A CA 1
ATOM 776 C C . LYS A 1 94 ? 20.934 -2.900 -20.860 1.00 96.44 94 LYS A C 1
ATOM 778 O O . LYS A 1 94 ? 20.542 -2.017 -21.627 1.00 96.44 94 LYS A O 1
ATOM 783 N N . PRO A 1 95 ? 20.921 -2.715 -19.525 1.00 95.88 95 PRO A N 1
ATOM 784 C CA . PRO A 1 95 ? 20.325 -1.533 -18.896 1.00 95.88 95 PRO A CA 1
ATOM 785 C C . PRO A 1 95 ? 20.956 -0.214 -19.364 1.00 95.88 95 PRO A C 1
ATOM 787 O O . PRO A 1 95 ? 20.256 0.792 -19.473 1.00 95.88 95 PRO A O 1
ATOM 790 N N . GLN A 1 96 ? 22.254 -0.209 -19.692 1.00 96.12 96 GLN A N 1
ATOM 791 C CA . GLN A 1 96 ? 22.933 0.962 -20.250 1.00 96.12 96 GLN A CA 1
ATOM 792 C C . GLN A 1 96 ? 22.412 1.313 -21.649 1.00 96.12 96 GLN A C 1
ATOM 794 O O . GLN A 1 96 ? 22.042 2.461 -21.876 1.00 96.12 96 GLN A O 1
ATOM 799 N N . GLU A 1 97 ? 22.302 0.339 -22.558 1.00 96.94 97 GLU A N 1
ATOM 800 C CA . GLU A 1 97 ? 21.798 0.578 -23.921 1.00 96.94 97 GLU A CA 1
ATOM 801 C C . GLU A 1 97 ? 20.338 1.052 -23.900 1.00 96.94 97 GLU A C 1
ATOM 803 O O . GLU A 1 97 ? 19.977 1.996 -24.603 1.00 96.94 97 GLU A O 1
ATOM 808 N N . PHE A 1 98 ? 19.503 0.450 -23.042 1.00 95.12 98 PHE A N 1
ATOM 809 C CA . PHE A 1 98 ? 18.127 0.902 -22.838 1.00 95.12 98 PHE A CA 1
ATOM 810 C C . PHE A 1 98 ? 18.087 2.356 -22.352 1.00 95.12 98 PHE A C 1
ATOM 812 O O . PHE A 1 98 ? 17.347 3.177 -22.897 1.00 95.12 98 PHE A O 1
ATOM 819 N N . ARG A 1 99 ? 18.924 2.706 -21.367 1.00 93.56 99 ARG A N 1
ATOM 820 C CA . ARG A 1 99 ? 19.013 4.075 -20.849 1.00 93.56 99 ARG A CA 1
ATOM 821 C C . ARG A 1 99 ? 19.447 5.063 -21.931 1.00 93.56 99 ARG A C 1
ATOM 823 O O . ARG A 1 99 ? 18.828 6.114 -22.069 1.00 93.56 99 ARG A O 1
ATOM 830 N N . GLU A 1 100 ? 20.467 4.730 -22.716 1.00 95.44 100 GLU A N 1
ATOM 831 C CA . GLU A 1 100 ? 20.929 5.566 -23.828 1.00 95.44 100 GLU A CA 1
ATOM 832 C C . GLU A 1 100 ? 19.841 5.778 -24.885 1.00 95.44 100 GLU A C 1
ATOM 834 O O . GLU A 1 100 ? 19.660 6.900 -25.362 1.00 95.44 100 GLU A O 1
ATOM 839 N N . MET A 1 101 ? 19.096 4.724 -25.230 1.00 94.31 101 MET A N 1
ATOM 840 C CA . MET A 1 101 ? 17.969 4.795 -26.161 1.00 94.31 101 MET A CA 1
ATOM 841 C C . MET A 1 101 ? 16.895 5.770 -25.661 1.00 94.31 101 MET A C 1
ATOM 843 O O . MET A 1 101 ? 16.479 6.657 -26.408 1.00 94.31 101 MET A O 1
ATOM 847 N N . ILE A 1 102 ? 16.487 5.654 -24.392 1.00 92.44 102 ILE A N 1
ATOM 848 C CA . ILE A 1 102 ? 15.496 6.552 -23.784 1.00 92.44 102 ILE A CA 1
ATOM 849 C C . ILE A 1 102 ? 16.011 7.995 -23.744 1.00 92.44 102 ILE A C 1
ATOM 851 O O . ILE A 1 102 ? 15.283 8.912 -24.122 1.00 92.44 102 ILE A O 1
ATOM 855 N N . CYS A 1 103 ? 17.272 8.221 -23.361 1.00 90.88 103 CYS A N 1
ATOM 856 C CA . CYS A 1 103 ? 17.861 9.561 -23.343 1.00 90.88 103 CYS A CA 1
ATOM 857 C C . CYS A 1 103 ? 17.923 10.194 -24.741 1.00 90.88 103 CYS A C 1
ATOM 859 O O . CYS A 1 103 ? 17.673 11.391 -24.878 1.00 90.88 103 CYS A O 1
ATOM 861 N N . LYS A 1 104 ? 18.231 9.421 -25.788 1.00 91.12 104 LYS A N 1
ATOM 862 C CA . LYS A 1 104 ? 18.207 9.915 -27.173 1.00 91.12 104 LYS A CA 1
ATOM 863 C C . LYS A 1 104 ? 16.794 10.310 -27.598 1.00 91.12 104 LYS A C 1
ATOM 865 O O . LYS A 1 104 ? 16.623 11.385 -28.163 1.00 91.12 104 LYS A O 1
ATOM 870 N N . ALA A 1 105 ? 15.796 9.484 -27.283 1.00 89.12 105 ALA A N 1
ATOM 871 C CA . ALA A 1 105 ? 14.398 9.773 -27.594 1.00 89.12 105 ALA A CA 1
ATOM 872 C C . ALA A 1 105 ? 13.890 11.024 -26.854 1.00 89.12 105 ALA A C 1
ATOM 874 O O . ALA A 1 105 ? 13.330 11.917 -27.483 1.00 89.12 105 ALA A O 1
ATOM 875 N N . ALA A 1 106 ? 14.151 11.138 -25.549 1.00 86.12 106 ALA A N 1
ATOM 876 C CA . ALA A 1 106 ? 13.712 12.273 -24.735 1.00 86.12 106 ALA A CA 1
ATOM 877 C C . ALA A 1 106 ? 14.308 13.618 -25.192 1.00 86.12 106 ALA A C 1
ATOM 879 O O . ALA A 1 106 ? 13.647 14.647 -25.105 1.00 86.12 106 ALA A O 1
ATOM 880 N N . ASN A 1 107 ? 15.545 13.608 -25.699 1.00 83.00 107 ASN A N 1
ATOM 881 C CA . ASN A 1 107 ? 16.224 14.806 -26.205 1.00 83.00 107 ASN A CA 1
ATOM 882 C C . ASN A 1 107 ? 15.970 15.075 -27.695 1.00 83.00 107 ASN A C 1
ATOM 884 O O . ASN A 1 107 ? 16.420 16.095 -28.226 1.00 83.00 107 ASN A O 1
ATOM 888 N N . SER A 1 108 ? 15.288 14.167 -28.394 1.00 83.62 108 SER A N 1
ATOM 889 C CA . SER A 1 108 ? 14.928 14.379 -29.789 1.00 83.62 108 SER A CA 1
ATOM 890 C C . SER A 1 108 ? 13.701 15.284 -29.873 1.00 83.62 108 SER A C 1
ATOM 892 O O . SER A 1 108 ? 12.673 15.021 -29.252 1.00 83.62 108 SER A O 1
ATOM 894 N N . LEU A 1 109 ? 13.803 16.370 -30.643 1.00 71.50 109 LEU A N 1
ATOM 895 C CA . LEU A 1 109 ? 12.622 17.153 -30.998 1.00 71.50 109 LEU A CA 1
ATOM 896 C C . LEU A 1 109 ? 11.686 16.246 -31.808 1.00 71.50 109 LEU A C 1
ATOM 898 O O . LEU A 1 109 ? 12.171 15.547 -32.707 1.00 71.50 109 LEU A O 1
ATOM 902 N N . PRO A 1 110 ? 10.368 16.246 -31.541 1.00 76.88 110 PRO A N 1
ATOM 903 C CA . PRO A 1 110 ? 9.433 15.551 -32.412 1.00 76.88 110 PRO A CA 1
ATOM 904 C C . PRO A 1 110 ? 9.593 16.081 -33.846 1.00 76.88 110 PRO A C 1
ATOM 906 O O . PRO A 1 110 ? 9.923 17.258 -34.009 1.00 76.88 110 PRO A O 1
ATOM 909 N N . PRO A 1 111 ? 9.368 15.261 -34.889 1.00 70.44 111 PRO A N 1
ATOM 910 C CA . PRO A 1 111 ? 9.618 15.649 -36.282 1.00 70.44 111 PRO A CA 1
ATOM 911 C C . PRO A 1 111 ? 9.010 17.001 -36.684 1.00 70.44 111 PRO A C 1
ATOM 913 O O . PRO A 1 111 ? 9.613 17.753 -37.441 1.00 70.44 111 PRO A O 1
ATOM 916 N N . SER A 1 112 ? 7.858 17.353 -36.106 1.00 78.81 112 SER A N 1
ATOM 917 C CA . SER A 1 112 ? 7.168 18.633 -36.304 1.00 78.81 112 SER A CA 1
ATOM 918 C C . SER A 1 112 ? 7.916 19.866 -35.779 1.00 78.81 112 SER A C 1
ATOM 920 O O . SER A 1 112 ? 7.629 20.973 -36.220 1.00 78.81 112 SER A O 1
ATOM 922 N N . LEU A 1 113 ? 8.862 19.700 -34.852 1.00 70.12 113 LEU A N 1
ATOM 923 C CA . LEU A 1 113 ? 9.621 20.782 -34.218 1.00 70.12 113 LEU A CA 1
ATOM 924 C C . LEU A 1 113 ? 11.101 20.808 -34.634 1.00 70.12 113 LEU A C 1
ATOM 926 O O . LEU A 1 113 ? 11.847 21.676 -34.190 1.00 70.12 113 LEU A O 1
ATOM 930 N N . GLN A 1 114 ? 11.544 19.883 -35.491 1.00 68.56 114 GLN A N 1
ATOM 931 C CA . GLN A 1 114 ? 12.956 19.759 -35.882 1.00 68.56 114 GLN A CA 1
ATOM 932 C C . GLN A 1 114 ? 13.456 20.897 -36.795 1.00 68.56 114 GLN A C 1
ATOM 934 O O . GLN A 1 114 ? 14.658 21.136 -36.837 1.00 68.56 114 GLN A O 1
ATOM 939 N N . GLY A 1 115 ? 12.563 21.622 -37.482 1.00 65.19 115 GLY A N 1
ATOM 940 C CA . GLY A 1 115 ? 12.904 22.747 -38.370 1.00 65.19 115 GLY A CA 1
ATOM 941 C C . GLY A 1 115 ? 12.970 24.131 -37.705 1.00 65.19 115 GLY A C 1
ATOM 942 O O . GLY A 1 115 ? 13.143 25.119 -38.406 1.00 65.19 115 GLY A O 1
ATOM 943 N N . LEU A 1 116 ? 12.795 24.221 -36.381 1.00 61.34 116 LEU A N 1
ATOM 944 C CA . LEU A 1 116 ? 12.787 25.482 -35.613 1.00 61.34 116 LEU A CA 1
ATOM 945 C C . LEU A 1 116 ? 14.164 25.851 -35.018 1.00 61.34 116 LEU A C 1
ATOM 947 O O . LEU A 1 116 ? 14.229 26.657 -34.091 1.00 61.34 116 LEU A O 1
ATOM 951 N N . ARG A 1 117 ? 15.249 25.235 -35.503 1.00 54.88 117 ARG A N 1
ATOM 952 C CA . ARG A 1 117 ? 16.630 25.514 -35.078 1.00 54.88 117 ARG A CA 1
ATOM 953 C C . ARG A 1 117 ? 17.376 26.378 -36.081 1.00 54.88 117 ARG A C 1
ATOM 955 O O . ARG A 1 117 ? 17.192 26.142 -37.293 1.00 54.88 117 ARG A O 1
#

Secondary structure (DSSP, 8-state):
--SS-THHHHHHHHTTS---------TT----HHHHHHHHHHHHHHHHHTTTS---EEEEHHHHHHHGGGGGGS-HHHHTTEEEE-------S-HHHHHHHHHHHHHSPPGGGTT--

Foldseek 3Di:
DAAPDCPVVVVVCVVPHPDPDDDYHHHVDQDDLVNQVVVQVVLVVVCVVVPPDDDAAEAAPVVVVSCVVPVVSHDPSRSVRYYYDDDDDDDPPPRVVVVVVVVVVVPDDDPVCPPVD

Sequence (117 aa):
SGIASPGLFFSFLAERYELIDQLVYPDHHQFRRKDFTAIGERWQELCEQHSGHPVYIVCTEKDAVRFTDSLGELPEELVKQLYFLPIETQILYKPQEFREMICKAANSLPPSLQGLR